Protein AF-A0A842XII7-F1 (afdb_monomer_lite)

Foldseek 3Di:
DDDDDDDDDPPPLPQLVVQDDPLLVQLVVVCVVVQKDALVRSCVSSVHDSVRSVCCQVPGQQVSCCVRVVGHQKDWDQWDQDPVVRDIDGGIIGGDPPPDPSVPQWDWDDDPVDIDIGGDPVPFAADPDWDWDWDDDPNDIDIDTDGPDPPPDPDD

pLDDT: mean 73.18, std 19.81, range [27.0, 97.75]

Radius of gyration: 20.69 Å; chains: 1; bounding box: 56×56×52 Å

Secondary structure (DSSP, 8-state):
---------------GGGGS-HHHHHHHHHHHHHSEE-HHHHHHHTT--HHHHHHHIIIIIHHHHHHHHSS-SEEEEEEEE-TTT--EEEEEEEE-TT----S--EEEEEETTEEEEEE--TT----SS--EEEEEETTEEEEEEPPPP-------

Structure (mmCIF, N/CA/C/O backbone):
data_AF-A0A842XII7-F1
#
_entry.id   AF-A0A842XII7-F1
#
loop_
_atom_site.group_PDB
_atom_site.id
_atom_site.type_symbol
_atom_site.label_atom_id
_atom_site.label_alt_id
_atom_site.label_comp_id
_atom_site.label_asym_id
_atom_site.label_entity_id
_atom_site.label_seq_id
_atom_site.pdbx_PDB_ins_code
_atom_site.Cartn_x
_atom_site.Cartn_y
_atom_site.Cartn_z
_atom_site.occupancy
_atom_site.B_iso_or_equiv
_atom_site.auth_seq_id
_atom_site.auth_comp_id
_atom_site.auth_asym_id
_atom_site.auth_atom_id
_atom_site.pdbx_PDB_model_num
ATOM 1 N N . MET A 1 1 ? -35.927 -12.914 -32.898 1.00 34.91 1 MET A N 1
ATOM 2 C CA . MET A 1 1 ? -34.636 -13.345 -33.469 1.00 34.91 1 MET A CA 1
ATOM 3 C C . MET A 1 1 ? -33.628 -12.298 -33.062 1.00 34.91 1 MET A C 1
ATOM 5 O O . MET A 1 1 ? -33.429 -11.315 -33.761 1.00 34.91 1 MET A O 1
ATOM 9 N N . ASP A 1 2 ? -33.122 -12.477 -31.850 1.00 35.69 2 ASP A N 1
ATOM 10 C CA . ASP A 1 2 ? -31.990 -11.748 -31.304 1.00 35.69 2 ASP A CA 1
ATOM 11 C C . ASP A 1 2 ? -30.712 -12.337 -31.884 1.00 35.69 2 ASP A C 1
ATOM 13 O O . ASP A 1 2 ? -30.518 -13.545 -31.792 1.00 35.69 2 ASP A O 1
ATOM 17 N N . MET A 1 3 ? -29.870 -11.492 -32.467 1.00 35.31 3 MET A N 1
ATOM 18 C CA . MET A 1 3 ? -28.407 -11.580 -32.444 1.00 35.31 3 MET A CA 1
ATOM 19 C C . MET A 1 3 ? -27.874 -10.630 -33.505 1.00 35.31 3 MET A C 1
ATOM 21 O O . MET A 1 3 ? -27.845 -10.971 -34.676 1.00 35.31 3 MET A O 1
ATOM 25 N N . GLU A 1 4 ? -27.465 -9.441 -33.073 1.00 34.75 4 GLU A N 1
ATOM 26 C CA . GLU A 1 4 ? -26.237 -8.787 -33.536 1.00 34.75 4 GLU A CA 1
ATOM 27 C C . GLU A 1 4 ? -25.997 -7.548 -32.666 1.00 34.75 4 GLU A C 1
ATOM 29 O O . GLU A 1 4 ? -26.349 -6.414 -32.979 1.00 34.75 4 GLU A O 1
ATOM 34 N N . ARG A 1 5 ? -25.416 -7.790 -31.489 1.00 32.19 5 ARG A N 1
ATOM 35 C CA . ARG A 1 5 ? -24.701 -6.769 -30.722 1.00 32.19 5 ARG A CA 1
ATOM 36 C C . ARG A 1 5 ? -23.308 -7.303 -30.428 1.00 32.19 5 ARG A C 1
ATOM 38 O O . ARG A 1 5 ? -23.039 -7.817 -29.350 1.00 32.19 5 ARG A O 1
ATOM 45 N N . GLN A 1 6 ? -22.426 -7.176 -31.410 1.00 32.69 6 GLN A N 1
ATOM 46 C CA . GLN A 1 6 ? -20.995 -7.076 -31.166 1.00 32.69 6 GLN A CA 1
ATOM 47 C C . GLN A 1 6 ? -20.512 -5.781 -31.809 1.00 32.69 6 GLN A C 1
ATOM 49 O O . GLN A 1 6 ? -20.547 -5.631 -33.023 1.00 32.69 6 GLN A O 1
ATOM 54 N N . SER A 1 7 ? -20.069 -4.829 -30.994 1.00 27.00 7 SER A N 1
ATOM 55 C CA . SER A 1 7 ? -18.647 -4.485 -30.922 1.00 27.00 7 SER A CA 1
ATOM 56 C C . SER A 1 7 ? -18.436 -3.216 -30.077 1.00 27.00 7 SER A C 1
ATOM 58 O O . SER A 1 7 ? -19.198 -2.258 -30.154 1.00 27.00 7 SER A O 1
ATOM 60 N N . LEU A 1 8 ? -17.358 -3.256 -29.286 1.00 31.77 8 LEU A N 1
ATOM 61 C CA . LEU A 1 8 ? -16.545 -2.121 -28.832 1.00 31.77 8 LEU A CA 1
ATOM 62 C C . LEU A 1 8 ? -17.071 -1.245 -27.680 1.00 31.77 8 LEU A C 1
ATOM 64 O O . LEU A 1 8 ? -17.579 -0.147 -27.859 1.00 31.77 8 LEU A O 1
ATOM 68 N N . SER A 1 9 ? -16.730 -1.670 -26.463 1.00 30.80 9 SER A N 1
ATOM 69 C CA . SER A 1 9 ? -16.008 -0.792 -25.532 1.00 30.80 9 SER A CA 1
ATOM 70 C C . SER A 1 9 ? -15.198 -1.648 -24.551 1.00 30.80 9 SER A C 1
ATOM 72 O O . SER A 1 9 ? -15.493 -1.747 -23.360 1.00 30.80 9 SER A O 1
ATOM 74 N N . SER A 1 10 ? -14.124 -2.255 -25.051 1.00 35.25 10 SER A N 1
ATOM 75 C CA . SER A 1 10 ? -12.926 -2.519 -24.252 1.00 35.25 10 SER A CA 1
ATOM 76 C C . SER A 1 10 ? -12.259 -1.174 -23.938 1.00 35.25 10 SER A C 1
ATOM 78 O O . SER A 1 10 ? -11.197 -0.849 -24.464 1.00 35.25 10 SER A O 1
ATOM 80 N N . SER A 1 11 ? -12.939 -0.347 -23.139 1.00 33.97 11 SER A N 1
ATOM 81 C CA . SER A 1 11 ? -12.379 0.890 -22.606 1.00 33.97 11 SER A CA 1
ATOM 82 C C . SER A 1 11 ? -11.196 0.499 -21.732 1.00 33.97 11 SER A C 1
ATOM 84 O O . SER A 1 11 ? -11.374 -0.212 -20.743 1.00 33.97 11 SER A O 1
ATOM 86 N N . GLY A 1 12 ? -9.993 0.893 -22.154 1.00 39.88 12 GLY A N 1
ATOM 87 C CA . GLY A 1 12 ? -8.739 0.586 -21.480 1.00 39.88 12 GLY A CA 1
ATOM 88 C C . GLY A 1 12 ? -8.855 0.843 -19.983 1.00 39.88 12 GLY A C 1
ATOM 89 O O . GLY A 1 12 ? -8.993 1.988 -19.548 1.00 39.88 12 GLY A O 1
ATOM 90 N N . LYS A 1 13 ? -8.826 -0.236 -19.197 1.00 45.03 13 LYS A N 1
ATOM 91 C CA . LYS A 1 13 ? -8.715 -0.164 -17.743 1.00 45.03 13 LYS A CA 1
ATOM 92 C C . LYS A 1 13 ? -7.313 0.358 -17.444 1.00 45.03 13 LYS A C 1
ATOM 94 O O . LYS A 1 13 ? -6.384 -0.429 -17.316 1.00 45.03 13 LYS A O 1
ATOM 99 N N . ARG A 1 14 ? -7.148 1.684 -17.434 1.00 51.16 14 ARG A N 1
ATOM 100 C CA . ARG A 1 14 ? -5.910 2.335 -16.992 1.00 51.16 14 ARG A CA 1
ATOM 101 C C . ARG A 1 14 ? -5.602 1.808 -15.598 1.00 51.16 14 ARG A C 1
ATOM 103 O O . ARG A 1 14 ? -6.431 1.952 -14.700 1.00 51.16 14 ARG A O 1
ATOM 110 N N . ASN A 1 15 ? -4.459 1.152 -15.451 1.00 63.16 15 ASN A N 1
ATOM 111 C CA . ASN A 1 15 ? -4.029 0.634 -14.167 1.00 63.16 15 ASN A CA 1
ATOM 112 C C . ASN A 1 15 ? -3.607 1.825 -13.299 1.00 63.16 15 ASN A C 1
ATOM 114 O O . ASN A 1 15 ? -2.824 2.662 -13.740 1.00 63.16 15 ASN A O 1
ATOM 118 N N . LEU A 1 16 ? -4.132 1.912 -12.076 1.00 66.62 16 LEU A N 1
ATOM 119 C CA . LEU A 1 16 ? -3.754 2.957 -11.125 1.00 66.62 16 LEU A CA 1
ATOM 120 C C . LEU A 1 16 ? -2.238 3.028 -10.938 1.00 66.62 16 LEU A C 1
ATOM 122 O O . LEU A 1 16 ? -1.678 4.116 -10.942 1.00 66.62 16 LEU A O 1
ATOM 126 N N . ILE A 1 17 ? -1.574 1.875 -10.861 1.00 65.00 17 ILE A N 1
ATOM 127 C CA . ILE A 1 17 ? -0.134 1.783 -10.608 1.00 65.00 17 ILE A CA 1
ATOM 128 C C . ILE A 1 17 ? 0.698 2.375 -11.752 1.00 65.00 17 ILE A C 1
ATOM 130 O O . ILE A 1 17 ? 1.785 2.893 -11.507 1.00 65.00 17 ILE A O 1
ATOM 134 N N . GLU A 1 18 ? 0.198 2.355 -12.989 1.00 66.62 18 GLU A N 1
ATOM 135 C CA . GLU A 1 18 ? 0.908 2.927 -14.142 1.00 66.62 18 GLU A CA 1
ATOM 136 C C . GLU A 1 18 ? 0.990 4.459 -14.081 1.00 66.62 18 GLU A C 1
ATOM 138 O O . GLU A 1 18 ? 1.917 5.036 -14.642 1.00 66.62 18 GLU A O 1
ATOM 143 N N . GLY A 1 19 ? 0.049 5.119 -13.393 1.00 67.81 19 GLY A N 1
ATOM 144 C CA . GLY A 1 19 ? 0.013 6.579 -13.245 1.00 67.81 19 GLY A CA 1
ATOM 145 C C . GLY A 1 19 ? 0.835 7.127 -12.074 1.00 67.81 19 GLY A C 1
ATOM 146 O O . GLY A 1 19 ? 0.952 8.342 -11.938 1.00 67.81 19 GLY A O 1
ATOM 147 N N . LEU A 1 20 ? 1.392 6.259 -11.225 1.00 78.50 20 LEU A N 1
ATOM 148 C CA . LEU A 1 20 ? 2.083 6.657 -9.997 1.00 78.50 20 LEU A CA 1
ATOM 149 C C . LEU A 1 20 ? 3.605 6.657 -10.173 1.00 78.50 20 LEU A C 1
ATOM 151 O O . LEU A 1 20 ? 4.177 5.741 -10.769 1.00 78.50 20 LEU A O 1
ATOM 155 N N . ASP A 1 21 ? 4.275 7.649 -9.583 1.00 83.06 21 ASP A N 1
ATOM 156 C CA . ASP A 1 21 ? 5.729 7.621 -9.412 1.00 83.06 21 ASP A CA 1
ATOM 157 C C . ASP A 1 21 ? 6.149 6.578 -8.364 1.00 83.06 21 ASP A C 1
ATOM 159 O O . ASP A 1 21 ? 5.353 6.151 -7.524 1.00 83.06 21 ASP A O 1
ATOM 163 N N . ASP A 1 22 ? 7.419 6.173 -8.390 1.00 80.94 22 ASP A N 1
ATOM 164 C CA . ASP A 1 22 ? 7.925 5.077 -7.555 1.00 80.94 22 ASP A CA 1
ATOM 165 C C . ASP A 1 22 ? 7.770 5.335 -6.054 1.00 80.94 22 ASP A C 1
ATOM 167 O O . ASP A 1 22 ? 7.467 4.415 -5.296 1.00 80.94 22 ASP A O 1
ATOM 171 N N . LYS A 1 23 ? 7.884 6.592 -5.612 1.00 83.31 23 LYS A N 1
ATOM 172 C CA . LYS A 1 23 ? 7.652 6.931 -4.205 1.00 83.31 23 LYS A CA 1
ATOM 173 C C . LYS A 1 23 ? 6.164 6.892 -3.853 1.00 83.31 23 LYS A C 1
ATOM 175 O O . LYS A 1 23 ? 5.821 6.430 -2.770 1.00 83.31 23 LYS A O 1
ATOM 180 N N . SER A 1 24 ? 5.270 7.311 -4.751 1.00 83.75 24 SER A N 1
ATOM 181 C CA . SER A 1 24 ? 3.820 7.157 -4.545 1.00 83.75 24 SER A CA 1
ATOM 182 C C . SER A 1 24 ? 3.410 5.682 -4.458 1.00 83.75 24 SER A C 1
ATOM 184 O O . SER A 1 24 ? 2.590 5.321 -3.613 1.00 83.75 24 SER A O 1
ATOM 186 N N . LYS A 1 25 ? 4.030 4.809 -5.265 1.00 81.06 25 LYS A N 1
ATOM 187 C CA . LYS A 1 25 ? 3.865 3.350 -5.152 1.00 81.06 25 LYS A CA 1
ATOM 188 C C . LYS A 1 25 ? 4.392 2.819 -3.818 1.00 81.06 25 LYS A C 1
ATOM 190 O O . LYS A 1 25 ? 3.701 2.035 -3.180 1.00 81.06 25 LYS A O 1
ATOM 195 N N . ALA A 1 26 ? 5.565 3.270 -3.374 1.00 78.94 26 ALA A N 1
ATOM 196 C CA . ALA A 1 26 ? 6.152 2.848 -2.102 1.00 78.94 26 ALA A CA 1
ATOM 197 C C . ALA A 1 26 ? 5.286 3.245 -0.890 1.00 78.94 26 ALA A C 1
ATOM 199 O O . ALA A 1 26 ? 5.086 2.431 0.009 1.00 78.94 26 ALA A O 1
ATOM 200 N N . ILE A 1 27 ? 4.705 4.453 -0.896 1.00 84.75 27 ILE A N 1
ATOM 201 C CA . ILE A 1 27 ? 3.753 4.910 0.134 1.00 84.75 27 ILE A CA 1
ATOM 202 C C . ILE A 1 27 ? 2.532 3.982 0.184 1.00 84.75 27 ILE A C 1
ATOM 204 O O . ILE A 1 27 ? 2.143 3.519 1.257 1.00 84.75 27 ILE A O 1
ATOM 208 N N . LEU A 1 28 ? 1.931 3.691 -0.975 1.00 80.88 28 LEU A N 1
ATOM 209 C CA . LEU A 1 28 ? 0.776 2.795 -1.053 1.00 80.88 28 LEU A CA 1
ATOM 210 C C . LEU A 1 28 ? 1.115 1.372 -0.619 1.00 80.88 28 LEU A C 1
ATOM 212 O O . LEU A 1 28 ? 0.316 0.745 0.070 1.00 80.88 28 LEU A O 1
ATOM 216 N N . TRP A 1 29 ? 2.292 0.875 -0.991 1.00 73.44 29 TRP A N 1
ATOM 217 C CA . TRP A 1 29 ? 2.762 -0.446 -0.595 1.00 73.44 29 TRP A CA 1
ATOM 218 C C . TRP A 1 29 ? 2.913 -0.564 0.921 1.00 73.44 29 TRP A C 1
ATOM 220 O O . TRP A 1 29 ? 2.417 -1.516 1.521 1.00 73.44 29 TRP A O 1
ATOM 230 N N . TYR A 1 30 ? 3.514 0.440 1.562 1.00 80.50 30 TYR A N 1
ATOM 231 C CA . TYR A 1 30 ? 3.641 0.463 3.015 1.00 80.50 30 TYR A CA 1
ATOM 232 C C . TYR A 1 30 ? 2.271 0.450 3.705 1.00 80.50 30 TYR A C 1
ATOM 234 O O . TYR A 1 30 ? 2.023 -0.368 4.592 1.00 80.50 30 TYR A O 1
ATOM 242 N N . LEU A 1 31 ? 1.344 1.297 3.244 1.00 82.50 31 LEU A N 1
ATOM 243 C CA . LEU A 1 31 ? -0.027 1.316 3.754 1.00 82.50 31 LEU A CA 1
ATOM 244 C C . LEU A 1 31 ? -0.773 0.002 3.496 1.00 82.50 31 LEU A C 1
ATOM 246 O O . LEU A 1 31 ? -1.605 -0.385 4.309 1.00 82.50 31 LEU A O 1
ATOM 250 N N . TYR A 1 32 ? -0.481 -0.701 2.402 1.00 72.94 32 TYR A N 1
ATOM 251 C CA . TYR A 1 32 ? -1.073 -2.009 2.119 1.00 72.94 32 TYR A CA 1
ATOM 252 C C . TYR A 1 32 ? -0.604 -3.060 3.124 1.00 72.94 32 TYR A C 1
ATOM 254 O O . TYR A 1 32 ? -1.419 -3.793 3.679 1.00 72.94 32 TYR A O 1
ATOM 262 N N . GLN A 1 33 ? 0.695 -3.085 3.422 1.00 72.75 33 GLN A N 1
ATOM 263 C CA . GLN A 1 33 ? 1.267 -4.019 4.391 1.00 72.75 33 GLN A CA 1
ATOM 264 C C . GLN A 1 33 ? 0.828 -3.735 5.831 1.00 72.75 33 GLN A C 1
ATOM 266 O O . GLN A 1 33 ? 0.640 -4.665 6.613 1.00 72.75 33 GLN A O 1
ATOM 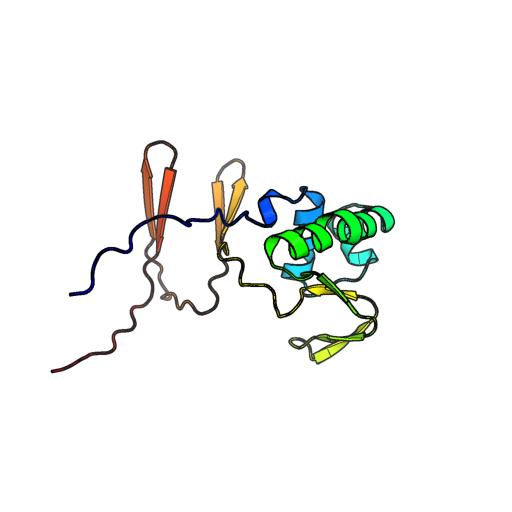271 N N . LYS A 1 34 ? 0.702 -2.456 6.200 1.00 79.12 34 LYS A N 1
ATOM 272 C CA . LYS A 1 34 ? 0.433 -2.027 7.581 1.00 79.12 34 LYS A CA 1
ATOM 273 C C . LYS A 1 34 ? -1.027 -1.671 7.854 1.00 79.12 34 LYS A C 1
ATOM 275 O O . LYS A 1 34 ? -1.381 -1.456 9.007 1.00 79.12 34 LYS A O 1
ATOM 280 N N . ARG A 1 35 ? -1.878 -1.621 6.820 1.00 78.50 35 ARG A N 1
ATOM 281 C CA . ARG A 1 35 ? -3.265 -1.095 6.789 1.00 78.50 35 ARG A CA 1
ATOM 282 C C . ARG A 1 35 ? -3.403 0.397 7.087 1.00 78.50 35 ARG A C 1
ATOM 284 O O . ARG A 1 35 ? -4.257 1.064 6.493 1.00 78.50 35 ARG A O 1
ATOM 291 N N . HIS A 1 36 ? -2.587 0.909 7.997 1.00 90.62 36 HIS A N 1
ATOM 292 C CA . HIS A 1 36 ? -2.485 2.313 8.341 1.00 90.62 36 HIS A CA 1
ATOM 293 C C . HIS A 1 36 ? -1.044 2.693 8.663 1.00 90.62 36 HIS A C 1
ATOM 295 O O . HIS A 1 36 ? -0.222 1.832 8.969 1.00 90.62 36 HIS A O 1
ATOM 301 N N . ALA A 1 37 ? -0.758 3.987 8.608 1.00 93.69 37 ALA A N 1
ATOM 302 C CA . ALA A 1 37 ? 0.499 4.551 9.077 1.00 93.69 37 ALA A CA 1
ATOM 303 C C . ALA A 1 37 ? 0.323 6.037 9.393 1.00 93.69 37 ALA A C 1
ATOM 305 O O . ALA A 1 37 ? -0.453 6.731 8.721 1.00 93.69 37 ALA A O 1
ATOM 306 N N . ASP A 1 38 ? 1.021 6.541 10.402 1.00 96.69 38 ASP A N 1
ATOM 307 C CA . ASP A 1 38 ? 1.151 7.982 10.596 1.00 96.69 38 ASP A CA 1
ATOM 308 C C . ASP A 1 38 ? 2.155 8.607 9.603 1.00 96.69 38 ASP A C 1
ATOM 310 O O . ASP A 1 38 ? 2.719 7.945 8.727 1.00 96.69 38 ASP A O 1
ATOM 314 N N . ILE A 1 39 ? 2.315 9.932 9.663 1.00 97.12 39 ILE A N 1
ATOM 315 C CA . ILE A 1 39 ? 3.185 10.646 8.721 1.00 97.12 39 ILE A CA 1
ATOM 316 C C . ILE A 1 39 ? 4.677 10.383 8.959 1.00 97.12 39 ILE A C 1
ATOM 318 O O . ILE A 1 39 ? 5.447 10.441 8.000 1.00 97.12 39 ILE A O 1
ATOM 322 N N . GLU A 1 40 ? 5.069 10.103 10.202 1.00 97.56 40 GLU A N 1
ATOM 323 C CA . GLU A 1 40 ? 6.449 9.800 10.577 1.00 97.56 40 GLU A CA 1
ATOM 324 C C . GLU A 1 40 ? 6.820 8.418 10.032 1.00 97.56 40 GLU A C 1
ATOM 326 O O . GLU A 1 40 ? 7.786 8.291 9.283 1.00 97.56 40 GLU A O 1
ATOM 331 N N . GLU A 1 41 ? 5.978 7.410 10.276 1.00 96.06 41 GLU A N 1
ATOM 332 C CA . GLU A 1 41 ? 6.164 6.044 9.776 1.00 96.06 41 GLU A CA 1
ATOM 333 C C . GLU A 1 41 ? 6.304 6.010 8.248 1.00 96.06 41 GLU A C 1
ATOM 335 O O . GLU A 1 41 ? 7.191 5.349 7.706 1.00 96.06 41 GLU A O 1
ATOM 340 N N . LEU A 1 42 ? 5.456 6.755 7.529 1.00 95.50 42 LEU A N 1
ATOM 341 C CA . LEU A 1 42 ? 5.524 6.841 6.067 1.00 95.50 42 LEU A CA 1
ATOM 342 C C . LEU A 1 42 ? 6.787 7.550 5.575 1.00 95.50 42 LEU A C 1
ATOM 344 O O . LEU A 1 42 ? 7.377 7.140 4.575 1.00 95.50 42 LEU A O 1
ATOM 348 N N . SER A 1 43 ? 7.181 8.622 6.258 1.00 96.62 43 SER A N 1
ATOM 349 C CA . SER A 1 43 ? 8.387 9.399 5.972 1.00 96.62 43 SER A CA 1
ATOM 350 C C . SER A 1 43 ? 9.644 8.541 6.095 1.00 96.62 43 SER A C 1
ATOM 352 O O . SER A 1 43 ? 10.452 8.485 5.161 1.00 96.62 43 SER A O 1
ATOM 354 N N . GLU A 1 44 ? 9.755 7.801 7.200 1.00 94.56 44 GLU A N 1
ATOM 355 C CA . GLU A 1 44 ? 10.834 6.848 7.439 1.00 94.56 44 GLU A CA 1
ATOM 356 C C . GLU A 1 44 ? 10.820 5.712 6.410 1.00 94.56 44 GLU A C 1
ATOM 358 O O . GLU A 1 44 ? 11.857 5.398 5.823 1.00 94.56 44 GLU A O 1
ATOM 363 N N . ALA A 1 45 ? 9.648 5.133 6.129 1.00 86.25 45 ALA A N 1
ATOM 364 C CA . ALA A 1 45 ? 9.520 3.984 5.236 1.00 86.25 45 ALA A CA 1
ATOM 365 C C . ALA A 1 45 ? 9.961 4.265 3.795 1.00 86.25 45 ALA A C 1
ATOM 367 O O . ALA A 1 45 ? 10.480 3.374 3.120 1.00 86.25 45 ALA A O 1
ATOM 368 N N . VAL A 1 46 ? 9.739 5.488 3.307 1.00 86.12 46 VAL A N 1
ATOM 369 C CA . VAL A 1 46 ? 10.036 5.866 1.915 1.00 86.12 46 VAL A CA 1
ATOM 370 C C . VAL A 1 46 ? 11.200 6.847 1.785 1.00 86.12 46 VAL A C 1
ATOM 372 O O . VAL A 1 46 ? 11.424 7.392 0.698 1.00 86.12 46 VAL A O 1
ATOM 375 N N . CYS A 1 47 ? 11.938 7.078 2.877 1.00 93.06 47 CYS A N 1
ATOM 376 C CA . CYS A 1 47 ? 13.049 8.028 2.956 1.00 93.06 47 CYS A CA 1
ATOM 377 C C . CYS A 1 47 ? 12.686 9.386 2.318 1.00 93.06 47 CYS A C 1
ATOM 379 O O . CYS A 1 47 ? 13.350 9.863 1.387 1.00 93.06 47 CYS A O 1
ATOM 381 N N . ALA A 1 48 ? 11.577 9.983 2.757 1.00 93.00 48 ALA A N 1
ATOM 382 C CA . ALA A 1 48 ? 11.024 11.220 2.206 1.00 93.00 48 ALA A CA 1
ATOM 383 C C . ALA A 1 48 ? 10.605 12.170 3.326 1.00 93.00 48 ALA A C 1
ATOM 385 O O . ALA A 1 48 ? 10.250 11.727 4.402 1.00 93.00 48 ALA A O 1
ATOM 386 N N . SER A 1 49 ? 10.602 13.482 3.083 1.00 97.50 49 SER A N 1
ATOM 387 C CA . SER A 1 49 ? 10.118 14.426 4.104 1.00 97.50 49 SER A CA 1
ATOM 388 C C . SER A 1 49 ? 8.601 14.316 4.324 1.00 97.50 49 SER A C 1
ATOM 390 O O . SER A 1 49 ? 7.863 13.932 3.415 1.00 97.50 49 SER A O 1
ATOM 392 N N . HIS A 1 50 ? 8.103 14.768 5.481 1.00 97.75 50 HIS A N 1
ATOM 393 C CA . HIS A 1 50 ? 6.656 14.806 5.765 1.00 97.75 50 HIS A CA 1
ATOM 394 C C . HIS A 1 50 ? 5.894 15.583 4.690 1.00 97.75 50 HIS A C 1
ATOM 396 O O . HIS A 1 50 ? 4.845 15.155 4.216 1.00 97.75 50 HIS A O 1
ATOM 402 N N . TYR A 1 51 ? 6.451 16.723 4.270 1.00 97.19 51 TYR A N 1
ATOM 403 C CA . TYR A 1 51 ? 5.883 17.530 3.196 1.00 97.19 51 TYR A CA 1
ATOM 404 C C . TYR A 1 51 ? 5.784 16.737 1.892 1.00 97.19 51 TYR A C 1
ATOM 406 O O . TYR A 1 51 ? 4.750 16.755 1.237 1.00 97.19 51 TYR A O 1
ATOM 414 N N . GLU A 1 52 ? 6.836 16.005 1.541 1.00 96.94 52 GLU A N 1
ATOM 415 C CA . GLU A 1 52 ? 6.903 15.224 0.313 1.00 96.94 52 GLU A CA 1
ATOM 416 C C . GLU A 1 52 ? 5.879 14.072 0.293 1.00 96.94 52 GLU A C 1
ATOM 418 O O . GLU A 1 52 ? 5.233 13.842 -0.733 1.00 96.94 52 GLU A O 1
ATOM 423 N N . VAL A 1 53 ? 5.689 13.385 1.423 1.00 96.94 53 VAL A N 1
ATOM 424 C CA . VAL A 1 53 ? 4.644 12.360 1.582 1.00 96.94 53 VAL A CA 1
ATOM 425 C C . VAL A 1 53 ? 3.251 12.985 1.449 1.00 96.94 53 VAL A C 1
ATOM 427 O O . VAL A 1 53 ? 2.417 12.497 0.685 1.00 96.94 53 VAL A O 1
ATOM 430 N N . LEU A 1 54 ? 3.002 14.110 2.128 1.00 97.50 54 LEU A N 1
ATOM 431 C CA . LEU A 1 54 ? 1.721 14.819 2.049 1.00 97.50 54 LEU A CA 1
ATOM 432 C C . LEU A 1 54 ? 1.424 15.352 0.640 1.00 97.50 54 LEU A C 1
ATOM 434 O O . LEU A 1 54 ? 0.273 15.283 0.204 1.00 97.50 54 LEU A O 1
ATOM 438 N N . SER A 1 55 ? 2.434 15.864 -0.071 1.00 96.88 55 SER A N 1
ATOM 439 C CA . SER A 1 55 ? 2.292 16.324 -1.458 1.00 96.88 55 SER A CA 1
ATOM 440 C C . SER A 1 55 ? 1.875 15.162 -2.347 1.00 96.88 55 SER A C 1
ATOM 442 O O . SER A 1 55 ? 0.904 15.277 -3.084 1.00 96.88 55 SER A O 1
ATOM 444 N N . ARG A 1 56 ? 2.505 13.990 -2.200 1.00 95.00 56 ARG A N 1
ATOM 445 C CA . ARG A 1 56 ? 2.124 12.796 -2.968 1.00 95.00 56 ARG A CA 1
ATOM 446 C C . ARG A 1 56 ? 0.704 12.337 -2.703 1.00 95.00 56 ARG A C 1
ATOM 448 O O . ARG A 1 56 ? 0.009 12.001 -3.658 1.00 95.00 56 ARG A O 1
ATOM 455 N N . PHE A 1 57 ? 0.237 12.370 -1.456 1.00 95.19 57 PHE A N 1
ATOM 456 C CA . PHE A 1 57 ? -1.173 12.090 -1.189 1.00 95.19 57 PHE A CA 1
ATOM 457 C C . PHE A 1 57 ? -2.091 13.061 -1.926 1.00 95.19 57 PHE A C 1
ATOM 459 O O . PHE A 1 57 ? -3.007 12.617 -2.613 1.00 95.19 57 PHE A O 1
ATOM 466 N N . LYS A 1 58 ? -1.836 14.367 -1.812 1.00 95.88 58 LYS A N 1
ATOM 467 C CA . LYS A 1 58 ? -2.725 15.418 -2.327 1.00 95.88 58 LYS A CA 1
ATOM 468 C C . LYS A 1 58 ? -2.668 15.609 -3.840 1.00 95.88 58 LYS A C 1
ATOM 470 O O . LYS A 1 58 ? -3.676 15.977 -4.429 1.00 95.88 58 LYS A O 1
ATOM 475 N N . GLU A 1 59 ? -1.508 15.405 -4.446 1.00 95.56 59 GLU A N 1
ATOM 476 C CA . GLU A 1 59 ? -1.234 15.784 -5.836 1.00 95.56 59 GLU A CA 1
ATOM 477 C C . GLU A 1 59 ? -1.172 14.577 -6.770 1.00 95.56 59 GLU A C 1
ATOM 479 O O . GLU A 1 59 ? -1.385 14.734 -7.969 1.00 95.56 59 GLU A O 1
ATOM 484 N N . VAL A 1 60 ? -0.911 13.377 -6.236 1.00 93.06 60 VAL A N 1
ATOM 485 C CA . VAL A 1 60 ? -0.715 12.166 -7.044 1.00 93.06 60 VAL A CA 1
ATOM 486 C C . VAL A 1 60 ? -1.705 11.073 -6.652 1.00 93.06 60 VAL A C 1
ATOM 488 O O . VAL A 1 60 ? -2.613 10.766 -7.417 1.00 93.06 60 VAL A O 1
ATOM 491 N N . ILE A 1 61 ? -1.578 10.503 -5.452 1.00 88.44 61 ILE A N 1
ATOM 492 C CA . ILE A 1 61 ? -2.298 9.288 -5.043 1.00 88.44 61 ILE A CA 1
ATOM 493 C C . ILE A 1 61 ? -3.812 9.511 -5.021 1.00 88.44 61 ILE A C 1
ATOM 495 O O . ILE A 1 61 ? -4.547 8.766 -5.671 1.00 88.44 61 ILE A O 1
ATOM 499 N N . ILE A 1 62 ? -4.293 10.522 -4.285 1.00 91.62 62 ILE A N 1
ATOM 500 C CA . ILE A 1 62 ? -5.731 10.793 -4.180 1.00 91.62 62 ILE A CA 1
ATOM 501 C C . ILE A 1 62 ? -6.304 11.188 -5.551 1.00 91.62 62 ILE A C 1
ATOM 503 O O . ILE A 1 62 ? -7.225 10.494 -5.992 1.00 91.62 62 ILE A O 1
ATOM 507 N N . PRO A 1 63 ? -5.744 12.175 -6.282 1.00 92.50 63 PRO A N 1
ATOM 508 C CA . PRO A 1 63 ? -6.263 12.556 -7.596 1.00 92.50 63 PRO A CA 1
ATOM 509 C C . PRO A 1 63 ? -6.294 11.415 -8.615 1.00 92.50 63 PRO A C 1
ATOM 511 O O . PRO A 1 63 ? -7.306 11.221 -9.287 1.00 92.50 63 PRO A O 1
ATOM 514 N N . GLU A 1 64 ? -5.227 10.619 -8.726 1.00 85.50 64 GLU A N 1
ATOM 515 C CA . GLU A 1 64 ? -5.186 9.504 -9.679 1.00 85.50 64 GLU A CA 1
ATOM 516 C C . GLU A 1 64 ? -6.199 8.418 -9.320 1.00 85.50 64 GLU A C 1
ATOM 518 O O . GLU A 1 64 ? -6.846 7.836 -10.197 1.00 85.50 64 GLU A O 1
ATOM 523 N N . SER A 1 65 ? -6.401 8.189 -8.025 1.00 82.88 65 SER A N 1
ATOM 524 C CA . SER A 1 65 ? -7.395 7.239 -7.553 1.00 82.88 65 SER A CA 1
ATOM 525 C C . SER A 1 65 ? -8.830 7.699 -7.813 1.00 82.88 65 SER A C 1
ATOM 527 O O . SER A 1 65 ? -9.636 6.926 -8.332 1.00 82.88 65 SER A O 1
ATOM 529 N N . GLU A 1 66 ? -9.135 8.980 -7.609 1.00 88.06 66 GLU A N 1
ATOM 530 C CA . GLU A 1 66 ? -10.421 9.563 -7.989 1.00 88.06 66 GLU A CA 1
ATOM 531 C C . GLU A 1 66 ? -10.631 9.505 -9.506 1.00 88.06 66 GLU A C 1
ATOM 533 O O . GLU A 1 66 ? -11.706 9.139 -9.976 1.00 88.06 66 GLU A O 1
ATOM 538 N N . ARG A 1 67 ? -9.584 9.775 -10.290 1.00 83.62 67 ARG A N 1
ATOM 539 C CA . ARG A 1 67 ? -9.633 9.762 -11.757 1.00 83.62 67 ARG A CA 1
ATOM 540 C C . ARG A 1 67 ? -9.876 8.369 -12.346 1.00 83.62 67 ARG A C 1
ATOM 542 O O . ARG A 1 67 ? -10.453 8.266 -13.429 1.00 83.62 67 ARG A O 1
ATOM 549 N N . ILE A 1 68 ? -9.368 7.311 -11.712 1.00 77.75 68 ILE A N 1
ATOM 550 C CA . ILE A 1 68 ? -9.414 5.933 -12.239 1.00 77.75 68 ILE A CA 1
ATOM 551 C C . ILE A 1 68 ? -10.540 5.115 -11.603 1.00 77.75 68 ILE A C 1
ATOM 553 O O . ILE A 1 68 ? -11.235 4.387 -12.308 1.00 77.75 68 ILE A O 1
ATOM 557 N N . ILE A 1 69 ? -10.710 5.226 -10.286 1.00 73.44 69 ILE A N 1
ATOM 558 C CA . ILE A 1 69 ? -11.630 4.410 -9.481 1.00 73.44 69 ILE A CA 1
ATOM 559 C C . ILE A 1 69 ? -12.904 5.198 -9.125 1.00 73.44 69 ILE A C 1
ATOM 561 O O . ILE A 1 69 ? -13.921 4.601 -8.777 1.00 73.44 69 ILE A O 1
ATOM 565 N N . GLY A 1 70 ? -12.887 6.529 -9.252 1.00 79.31 70 GLY A N 1
ATOM 566 C CA . GLY A 1 70 ? -14.027 7.396 -8.937 1.00 79.31 70 GLY A CA 1
ATOM 567 C C . GLY A 1 70 ? -14.108 7.823 -7.470 1.00 79.31 70 GLY A C 1
ATOM 568 O O . GLY A 1 70 ? -15.082 8.469 -7.090 1.00 79.31 70 GLY A O 1
ATOM 569 N N . LYS A 1 71 ? -13.127 7.452 -6.636 1.00 82.12 71 LYS A N 1
ATOM 570 C CA . LYS A 1 71 ? -13.065 7.789 -5.204 1.00 82.12 71 LYS A CA 1
ATOM 571 C C . LYS A 1 71 ? -11.628 7.716 -4.659 1.00 82.12 71 LYS A C 1
ATOM 573 O O . LYS A 1 71 ? -10.822 6.981 -5.233 1.00 82.12 71 LYS A O 1
ATOM 578 N N . PRO A 1 72 ? -11.317 8.414 -3.548 1.00 87.25 72 PRO A N 1
ATOM 579 C CA . PRO A 1 72 ? -10.015 8.339 -2.895 1.00 87.25 72 PRO A CA 1
ATOM 580 C C . PRO A 1 72 ? -9.752 6.958 -2.289 1.00 87.25 72 PRO A C 1
ATOM 582 O O . PRO A 1 72 ? -10.614 6.355 -1.642 1.00 87.25 72 PRO A O 1
ATOM 585 N N . ILE A 1 73 ? -8.523 6.481 -2.458 1.00 82.19 73 ILE A N 1
ATOM 586 C CA . ILE A 1 73 ? -8.088 5.166 -1.954 1.00 82.19 73 ILE A CA 1
ATOM 587 C C . ILE A 1 73 ? -7.332 5.233 -0.637 1.00 82.19 73 ILE A C 1
ATOM 589 O O . ILE A 1 73 ? -7.172 4.220 0.037 1.00 82.19 73 ILE A O 1
ATOM 593 N N . VAL A 1 74 ? -6.878 6.429 -0.272 1.00 89.25 74 VAL A N 1
ATOM 594 C CA . VAL A 1 74 ? -6.262 6.711 1.015 1.00 89.25 74 VAL A CA 1
ATOM 595 C C . VAL A 1 74 ? -7.029 7.848 1.675 1.00 89.25 74 VAL A C 1
ATOM 597 O O . VAL A 1 74 ? -7.414 8.814 1.013 1.00 89.25 74 VAL A O 1
ATOM 600 N N . LYS A 1 75 ? -7.256 7.738 2.984 1.00 92.56 75 LYS A N 1
ATOM 601 C CA . LYS A 1 75 ? -7.931 8.758 3.786 1.00 92.56 75 LYS A CA 1
ATOM 602 C C . LYS A 1 75 ? -7.220 8.949 5.120 1.00 92.56 75 LYS A C 1
ATOM 604 O O . LYS A 1 75 ? -6.775 7.985 5.733 1.00 92.56 75 LYS A O 1
ATOM 609 N N . PHE A 1 76 ? -7.129 10.196 5.567 1.00 95.94 76 PHE A N 1
ATOM 610 C CA . PHE A 1 76 ? -6.677 10.517 6.915 1.00 95.94 76 PHE A CA 1
ATOM 611 C C . PHE A 1 76 ? -7.832 10.368 7.904 1.00 95.94 76 PHE A C 1
ATOM 613 O O . PHE A 1 76 ? -8.920 10.899 7.665 1.00 95.94 76 PHE A O 1
ATOM 620 N N . GLU A 1 77 ? -7.588 9.676 9.012 1.00 95.38 77 GLU A N 1
ATOM 621 C CA . GLU A 1 77 ? -8.537 9.549 10.114 1.00 95.38 77 GLU A CA 1
ATOM 622 C C . GLU A 1 77 ? -7.865 10.001 11.412 1.00 95.38 77 GLU A C 1
ATOM 624 O O . GLU A 1 77 ? -6.829 9.469 11.816 1.00 95.38 77 GLU A O 1
ATOM 629 N N . GLU A 1 78 ? -8.485 10.959 12.103 1.00 95.56 78 GLU A N 1
ATOM 630 C CA . GLU A 1 78 ? -8.031 11.389 13.432 1.00 95.56 78 GLU A CA 1
ATOM 631 C C . GLU A 1 78 ? -8.165 10.263 14.458 1.00 95.56 78 GLU A C 1
ATOM 633 O O . GLU A 1 78 ? -7.365 10.164 15.386 1.00 95.56 78 GLU A O 1
ATOM 638 N N . SER A 1 79 ? -9.167 9.398 14.285 1.00 95.12 79 SER A N 1
ATOM 639 C CA . SER A 1 79 ? -9.321 8.190 15.077 1.00 95.12 79 SER A CA 1
ATOM 640 C C . SER A 1 79 ? -10.126 7.121 14.342 1.00 95.12 79 SER A C 1
ATOM 642 O O . SER A 1 79 ? -11.252 7.372 13.913 1.00 95.12 79 SER A O 1
ATOM 644 N N . LYS A 1 80 ? -9.577 5.906 14.258 1.00 93.44 80 LYS A N 1
ATOM 645 C CA . LYS A 1 80 ? -10.259 4.719 13.722 1.00 93.44 80 LYS A CA 1
ATOM 646 C C . LYS A 1 80 ? -9.823 3.481 14.513 1.00 93.44 80 LYS A C 1
ATOM 648 O O . LYS A 1 80 ? -8.705 3.422 15.017 1.00 93.44 80 LYS A O 1
ATOM 653 N N . ILE A 1 81 ? -10.729 2.518 14.674 1.00 90.12 81 ILE A N 1
ATOM 654 C CA . ILE A 1 81 ? -10.408 1.217 15.276 1.00 90.12 81 ILE A CA 1
ATOM 655 C C . ILE A 1 81 ? -9.826 0.330 14.174 1.00 90.12 81 ILE A C 1
ATOM 657 O O . ILE A 1 81 ? -10.491 0.127 13.152 1.00 90.12 81 ILE A O 1
ATOM 661 N N . ASP A 1 82 ? -8.617 -0.196 14.373 1.00 84.75 82 ASP A N 1
ATOM 662 C CA . ASP A 1 82 ? -8.079 -1.242 13.502 1.00 84.75 82 ASP A CA 1
ATOM 663 C C . ASP A 1 82 ? -8.871 -2.533 13.738 1.00 84.75 82 ASP A C 1
ATOM 665 O O . ASP A 1 82 ? -8.948 -3.042 14.854 1.00 84.75 82 ASP A O 1
ATOM 669 N N . ARG A 1 83 ? -9.506 -3.058 12.687 1.00 78.75 83 ARG A N 1
ATOM 670 C CA . ARG A 1 83 ? -10.395 -4.222 12.809 1.00 78.75 83 ARG A CA 1
ATOM 671 C C . ARG A 1 83 ? -9.646 -5.519 13.104 1.00 78.75 83 ARG A C 1
ATOM 673 O O . ARG A 1 83 ? -10.277 -6.445 13.602 1.00 78.75 83 ARG A O 1
ATOM 680 N N . GLU A 1 84 ? -8.358 -5.605 12.776 1.00 74.56 84 GLU A N 1
ATOM 681 C CA . GLU A 1 84 ? -7.571 -6.812 13.051 1.00 74.56 84 GLU A CA 1
ATOM 68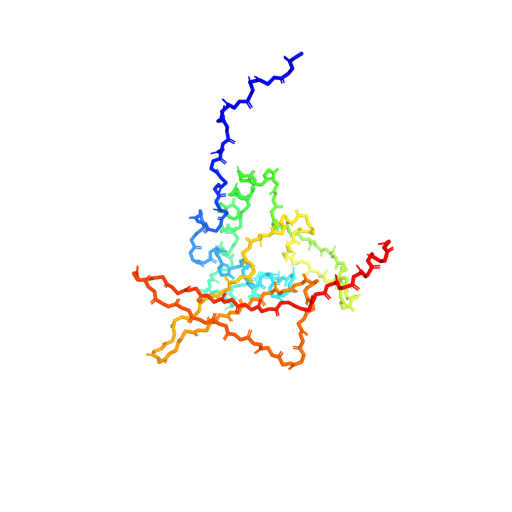2 C C . GLU A 1 84 ? -7.071 -6.837 14.499 1.00 74.56 84 GLU A C 1
ATOM 684 O O . GLU A 1 84 ? -7.274 -7.829 15.195 1.00 74.56 84 GLU A O 1
ATOM 689 N N . SER A 1 85 ? -6.449 -5.752 14.970 1.00 80.00 85 SER A N 1
ATOM 690 C CA . SER A 1 85 ? -5.902 -5.683 16.333 1.00 80.00 85 SER A CA 1
ATOM 691 C C . SER A 1 85 ? -6.940 -5.294 17.395 1.00 80.00 85 SER A C 1
ATOM 693 O O . SER A 1 85 ? -6.776 -5.614 18.571 1.00 80.00 85 SER A O 1
ATOM 695 N N . GLY A 1 86 ? -8.021 -4.613 17.004 1.00 89.44 86 GLY A N 1
ATOM 696 C CA . GLY A 1 86 ? -9.000 -4.017 17.918 1.00 89.44 86 GLY A CA 1
ATOM 697 C C . GLY A 1 86 ? -8.521 -2.717 18.573 1.00 89.44 86 GLY A C 1
ATOM 698 O O . GLY A 1 86 ? -9.248 -2.135 19.383 1.00 89.44 86 GLY A O 1
ATOM 699 N N . GLU A 1 87 ? -7.320 -2.245 18.236 1.00 91.69 87 GLU A N 1
ATOM 700 C CA . GLU A 1 87 ? -6.728 -1.057 18.838 1.00 91.69 87 GLU A CA 1
ATOM 701 C C . GLU A 1 87 ? -7.305 0.235 18.252 1.00 91.69 87 GLU A C 1
ATOM 703 O O . GLU A 1 87 ? -7.673 0.329 17.076 1.00 91.69 87 GLU A O 1
ATOM 708 N N . LYS A 1 88 ? -7.383 1.268 19.097 1.00 94.62 88 LYS A N 1
ATOM 709 C CA . LYS A 1 88 ? -7.756 2.616 18.671 1.00 94.62 88 LYS A CA 1
ATOM 710 C C . LYS A 1 88 ? -6.509 3.338 18.176 1.00 94.62 88 LYS A C 1
ATOM 712 O O . LYS A 1 88 ? -5.681 3.764 18.976 1.00 94.62 88 LYS A O 1
ATOM 717 N N . VAL A 1 89 ? -6.437 3.533 16.871 1.00 93.94 89 VAL A N 1
ATOM 718 C CA . VAL A 1 89 ? -5.338 4.217 16.193 1.00 93.94 89 VAL A CA 1
ATOM 719 C C . VAL A 1 89 ? -5.725 5.679 15.972 1.00 93.94 89 VAL A C 1
ATOM 721 O O . VAL A 1 89 ? -6.890 5.988 15.687 1.00 93.94 89 VAL A O 1
ATOM 724 N N . LEU A 1 90 ? -4.765 6.586 16.159 1.00 95.62 90 LEU A N 1
ATOM 725 C CA . LEU A 1 90 ? -4.970 8.033 16.107 1.00 95.62 90 LEU A CA 1
ATOM 726 C C . LEU A 1 90 ? -4.109 8.667 15.016 1.00 95.62 90 LEU A C 1
ATOM 728 O O . LEU A 1 90 ? -2.954 8.295 14.857 1.00 95.62 90 LEU A O 1
ATOM 732 N N . PHE A 1 91 ? -4.660 9.674 14.338 1.00 95.25 91 PHE A N 1
ATOM 733 C CA . PHE A 1 91 ? -3.953 10.525 13.372 1.00 95.25 91 PHE A CA 1
ATOM 734 C C . PHE A 1 91 ? -3.148 9.750 12.316 1.00 95.25 91 PHE A C 1
ATOM 736 O O . PHE A 1 91 ? -1.982 10.051 12.061 1.00 95.25 91 PHE A O 1
ATOM 743 N N . SER A 1 92 ? -3.784 8.777 11.665 1.00 96.44 92 SER A N 1
ATOM 744 C CA . SER A 1 92 ? -3.129 7.928 10.662 1.00 96.44 92 SER A CA 1
ATOM 745 C C . SER A 1 92 ? -3.814 8.013 9.304 1.00 96.44 92 SER A C 1
ATOM 747 O O . SER A 1 92 ? -5.005 8.315 9.186 1.00 96.44 92 SER A O 1
ATOM 749 N N . TRP A 1 93 ? -3.045 7.716 8.265 1.00 95.50 93 TRP A N 1
ATOM 750 C CA . TRP A 1 93 ? -3.531 7.479 6.915 1.00 95.50 93 TRP A CA 1
ATOM 751 C C . TRP A 1 93 ? -3.927 6.017 6.760 1.00 95.50 93 TRP A C 1
ATOM 753 O O . TRP A 1 93 ? -3.203 5.130 7.195 1.00 95.50 93 TRP A O 1
ATOM 763 N N . TRP A 1 94 ? -5.069 5.775 6.124 1.00 92.38 94 TRP A N 1
ATOM 764 C CA . TRP A 1 94 ? -5.666 4.455 5.945 1.00 92.38 94 TRP A CA 1
ATOM 765 C C . TRP A 1 94 ? -5.960 4.202 4.485 1.00 92.38 94 TRP A C 1
ATOM 767 O O . TRP A 1 94 ? -6.460 5.098 3.800 1.00 92.38 94 TRP A O 1
ATOM 777 N N . ILE A 1 95 ? -5.772 2.962 4.043 1.00 84.00 95 ILE A N 1
ATOM 778 C CA . ILE A 1 95 ? -6.424 2.506 2.817 1.00 84.00 95 ILE A CA 1
ATOM 779 C C . ILE A 1 95 ? -7.930 2.427 3.072 1.00 84.00 95 ILE A C 1
ATOM 781 O O . ILE A 1 95 ? -8.379 1.963 4.125 1.00 84.00 95 ILE A O 1
ATOM 785 N N . THR A 1 96 ? -8.727 2.920 2.128 1.00 78.44 96 THR A N 1
ATOM 786 C CA . THR A 1 96 ? -10.180 2.796 2.219 1.00 78.44 96 THR A CA 1
ATOM 787 C C . THR A 1 96 ? -10.578 1.335 1.995 1.00 78.44 96 THR A C 1
ATOM 789 O O . THR A 1 96 ? -10.115 0.696 1.052 1.00 78.44 96 THR A O 1
ATOM 792 N N . ASP A 1 97 ? -11.474 0.806 2.841 1.00 59.50 97 ASP A N 1
ATOM 793 C CA . ASP A 1 97 ? -12.025 -0.573 2.792 1.00 59.50 97 ASP A CA 1
ATOM 794 C C . ASP A 1 97 ? -12.649 -0.949 1.425 1.00 59.50 97 ASP A C 1
ATOM 796 O O . ASP A 1 97 ? -13.020 -2.086 1.156 1.00 59.50 97 ASP A O 1
ATOM 800 N N . ASP A 1 98 ? -12.783 0.060 0.581 1.00 51.06 98 ASP A N 1
ATOM 801 C CA . ASP A 1 98 ? -13.544 0.154 -0.639 1.00 51.06 98 ASP A CA 1
ATOM 802 C C . ASP A 1 98 ? -12.643 0.114 -1.883 1.00 51.06 98 ASP A C 1
ATOM 8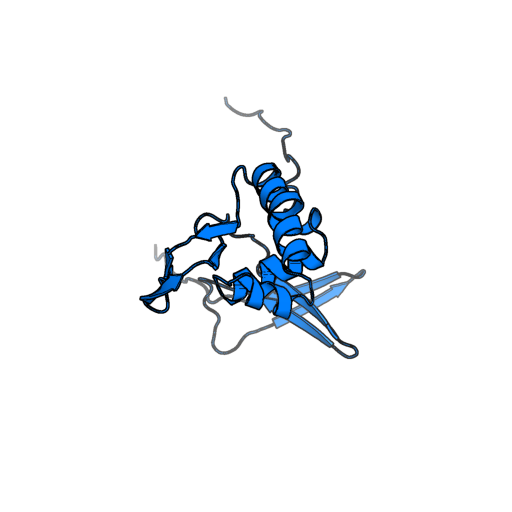04 O O . ASP A 1 98 ? -13.123 0.335 -3.003 1.00 51.06 98 ASP A O 1
ATOM 808 N N . MET A 1 99 ? -11.342 -0.131 -1.683 1.00 45.81 99 MET A N 1
ATOM 809 C CA . MET A 1 99 ? -10.403 -0.428 -2.751 1.00 45.81 99 MET A CA 1
ATOM 810 C C . MET A 1 99 ? -10.967 -1.571 -3.596 1.00 45.81 99 MET A C 1
ATOM 812 O O . MET A 1 99 ? -11.137 -2.677 -3.076 1.00 45.81 99 MET A O 1
ATOM 816 N N . PRO A 1 100 ? -11.273 -1.356 -4.892 1.00 40.31 100 PRO A N 1
ATOM 817 C CA . PRO A 1 100 ? -11.514 -2.486 -5.766 1.00 40.31 100 PRO A CA 1
ATOM 818 C C . PRO A 1 100 ? -10.258 -3.341 -5.679 1.00 40.31 100 PRO A C 1
ATOM 820 O O . PRO A 1 100 ? -9.165 -2.815 -5.895 1.00 40.31 100 PRO A O 1
ATOM 823 N N . VAL A 1 101 ? -10.425 -4.614 -5.302 1.00 40.84 101 VAL A N 1
ATOM 824 C CA . VAL A 1 101 ? -9.368 -5.628 -5.317 1.00 40.84 101 VAL A CA 1
ATOM 825 C C . VAL A 1 101 ? -8.546 -5.368 -6.566 1.00 40.84 101 VAL A C 1
ATOM 827 O O . VAL A 1 101 ? -9.047 -5.542 -7.682 1.00 40.84 101 VAL A O 1
ATOM 830 N N . ILE A 1 102 ? -7.330 -4.848 -6.391 1.00 41.72 102 ILE A N 1
ATOM 831 C CA . ILE A 1 102 ? -6.417 -4.714 -7.508 1.00 41.72 102 ILE A CA 1
ATOM 832 C C . ILE A 1 102 ? -6.142 -6.165 -7.860 1.00 41.72 102 ILE A C 1
ATOM 834 O O . ILE A 1 102 ? -5.425 -6.859 -7.152 1.00 41.72 102 ILE A O 1
ATOM 838 N N . THR A 1 103 ? -6.796 -6.675 -8.897 1.00 41.09 103 THR A N 1
ATOM 839 C CA . THR A 1 103 ? -6.538 -8.006 -9.431 1.00 41.09 103 THR A CA 1
ATOM 840 C C . THR A 1 103 ? -5.159 -7.975 -10.091 1.00 41.09 103 THR A C 1
ATOM 842 O O . THR A 1 103 ? -5.087 -7.920 -11.308 1.00 41.09 103 THR A O 1
ATOM 845 N N . ASN A 1 104 ? -4.107 -7.895 -9.271 1.00 47.09 104 ASN A N 1
ATOM 846 C CA . ASN A 1 104 ? -2.671 -8.009 -9.536 1.00 47.09 104 ASN A CA 1
ATOM 847 C C . ASN A 1 104 ? -1.977 -8.372 -8.204 1.00 47.09 104 ASN A C 1
ATOM 849 O O . ASN A 1 104 ? -1.012 -7.738 -7.789 1.00 47.09 104 ASN A O 1
ATOM 853 N N . ASN A 1 105 ? -2.470 -9.400 -7.511 1.00 57.22 105 ASN A N 1
ATOM 854 C CA . ASN A 1 105 ? -1.819 -9.948 -6.321 1.00 57.22 105 ASN A CA 1
ATOM 855 C C . ASN A 1 105 ? -0.599 -10.792 -6.715 1.00 57.22 105 ASN A C 1
ATOM 857 O O . ASN A 1 105 ? -0.538 -11.968 -6.375 1.00 57.22 105 ASN A O 1
ATOM 861 N N . VAL A 1 106 ? 0.305 -10.248 -7.524 1.00 61.38 106 VAL A N 1
ATOM 862 C CA . VAL A 1 106 ? 1.536 -10.913 -7.947 1.00 61.38 106 VAL A CA 1
ATOM 863 C C . VAL A 1 106 ? 2.621 -9.849 -8.069 1.00 61.38 106 VAL A C 1
ATOM 865 O O . VAL A 1 106 ? 2.585 -9.015 -8.970 1.00 61.38 106 VAL A O 1
ATOM 868 N N . GLU A 1 107 ? 3.584 -9.891 -7.163 1.00 58.50 107 GLU A N 1
ATOM 869 C CA . GLU A 1 107 ? 4.816 -9.116 -7.210 1.00 58.50 107 GLU A CA 1
ATOM 870 C C . GLU A 1 107 ? 5.936 -9.960 -7.805 1.00 58.50 107 GLU A C 1
ATOM 872 O O . GLU A 1 107 ? 6.014 -11.162 -7.549 1.00 58.50 107 GLU A O 1
ATOM 877 N N . LEU A 1 108 ? 6.812 -9.329 -8.585 1.00 61.56 108 LEU A N 1
ATOM 878 C CA . LEU A 1 108 ? 7.977 -9.968 -9.183 1.00 61.56 108 LEU A CA 1
ATOM 879 C C . LEU A 1 108 ? 9.235 -9.202 -8.772 1.00 61.56 108 LEU A C 1
ATOM 881 O O . LEU A 1 108 ? 9.351 -8.008 -9.038 1.00 61.56 108 LEU A O 1
ATOM 885 N N . PHE A 1 109 ? 10.175 -9.900 -8.144 1.00 56.53 109 PHE A N 1
ATOM 886 C CA . PHE A 1 109 ? 11.480 -9.380 -7.756 1.00 56.53 109 PHE A CA 1
ATOM 887 C C . PHE A 1 109 ? 12.547 -10.015 -8.636 1.00 56.53 109 PHE A C 1
ATOM 889 O O . PHE A 1 109 ? 12.617 -11.238 -8.741 1.00 56.53 109 PHE A O 1
ATOM 896 N N . ASP A 1 110 ? 13.376 -9.181 -9.252 1.00 62.91 110 ASP A N 1
ATOM 897 C CA . ASP A 1 110 ? 14.547 -9.606 -10.014 1.00 62.91 110 ASP A CA 1
ATOM 898 C C . ASP A 1 110 ? 15.792 -9.443 -9.131 1.00 62.91 110 ASP A C 1
ATOM 900 O O . ASP A 1 110 ? 16.268 -8.330 -8.887 1.00 62.91 110 ASP A O 1
ATOM 904 N N . GLU A 1 111 ? 16.271 -10.553 -8.571 1.00 69.50 111 GLU A N 1
ATOM 905 C CA . GLU A 1 111 ? 17.522 -10.625 -7.820 1.00 69.50 111 GLU A CA 1
ATOM 906 C C . GLU A 1 111 ? 18.640 -11.172 -8.723 1.00 69.50 111 GLU A C 1
ATOM 908 O O . GLU A 1 111 ? 18.390 -11.881 -9.693 1.00 69.50 111 GLU A O 1
ATOM 913 N N . ARG A 1 112 ? 19.909 -10.884 -8.392 1.00 77.31 112 ARG A N 1
ATOM 914 C CA . ARG A 1 112 ? 21.067 -11.184 -9.266 1.00 77.31 112 ARG A CA 1
ATOM 915 C C . ARG A 1 112 ? 21.127 -12.619 -9.804 1.00 77.31 112 ARG A C 1
ATOM 917 O O . ARG A 1 112 ? 21.682 -12.819 -10.881 1.00 77.31 112 ARG A O 1
ATOM 924 N N . ASP A 1 113 ? 20.641 -13.600 -9.052 1.00 85.56 113 ASP A N 1
ATOM 925 C CA . ASP A 1 113 ? 20.683 -15.024 -9.386 1.00 85.56 113 ASP A CA 1
ATOM 926 C C . ASP A 1 113 ? 19.302 -15.702 -9.422 1.00 85.56 113 ASP A C 1
ATOM 928 O O . ASP A 1 113 ? 19.228 -16.905 -9.681 1.00 85.56 113 ASP A O 1
ATOM 932 N N . ARG A 1 114 ? 18.202 -14.969 -9.184 1.00 68.75 114 ARG A N 1
ATOM 933 C CA . ARG A 1 114 ? 16.851 -15.550 -9.117 1.00 68.75 114 ARG A CA 1
ATOM 934 C C . ARG A 1 114 ? 15.740 -14.522 -9.313 1.00 68.75 114 ARG A C 1
ATOM 936 O O . ARG A 1 114 ? 15.869 -13.366 -8.937 1.00 68.75 114 ARG A O 1
ATOM 943 N N . ILE A 1 115 ? 14.598 -14.997 -9.802 1.00 72.19 115 ILE A N 1
ATOM 944 C CA . ILE A 1 115 ? 13.352 -14.228 -9.855 1.00 72.19 115 ILE A CA 1
ATOM 945 C C . ILE A 1 115 ? 12.423 -14.743 -8.753 1.00 72.19 115 ILE A C 1
ATOM 947 O O . ILE A 1 115 ? 12.161 -15.945 -8.684 1.00 72.19 115 ILE A O 1
ATOM 951 N N . VAL A 1 116 ? 11.919 -13.851 -7.899 1.00 61.78 116 VAL A N 1
ATOM 952 C CA . VAL A 1 116 ? 10.961 -14.183 -6.833 1.00 61.78 116 VAL A CA 1
ATOM 953 C C . VAL A 1 116 ? 9.582 -13.683 -7.232 1.00 61.78 116 VAL A C 1
ATOM 955 O O . VAL A 1 116 ? 9.425 -12.520 -7.581 1.00 61.78 116 VAL A O 1
ATOM 958 N N . ILE A 1 117 ? 8.578 -14.556 -7.168 1.00 74.81 117 ILE A N 1
ATOM 959 C CA . ILE A 1 117 ? 7.184 -14.205 -7.443 1.00 74.81 117 ILE A CA 1
ATOM 960 C C . ILE A 1 117 ? 6.400 -14.360 -6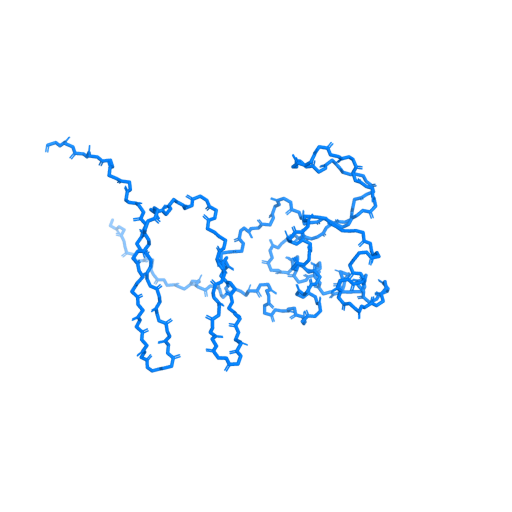.141 1.00 74.81 117 ILE A C 1
ATOM 962 O O . ILE A 1 117 ? 6.313 -15.467 -5.611 1.00 74.81 117 ILE A O 1
ATOM 966 N N . ILE A 1 118 ? 5.847 -13.267 -5.620 1.00 61.91 118 ILE A N 1
ATOM 967 C CA . ILE A 1 118 ? 5.061 -13.266 -4.380 1.00 61.91 118 ILE A CA 1
ATOM 968 C C . ILE A 1 118 ? 3.621 -12.953 -4.735 1.00 61.91 118 ILE A C 1
ATOM 970 O O . ILE A 1 118 ? 3.335 -11.890 -5.272 1.00 61.91 118 ILE A O 1
ATOM 974 N N . ALA A 1 119 ? 2.713 -13.880 -4.442 1.00 73.19 119 ALA A N 1
ATOM 975 C CA . ALA A 1 119 ? 1.309 -13.715 -4.766 1.00 73.19 119 ALA A CA 1
ATOM 976 C C . ALA A 1 119 ? 0.421 -13.774 -3.523 1.00 73.19 119 ALA A C 1
ATOM 978 O O . ALA A 1 119 ? 0.501 -14.728 -2.750 1.00 73.19 119 ALA A O 1
ATOM 979 N N . ASP A 1 120 ? -0.452 -12.777 -3.361 1.00 65.19 120 ASP A N 1
ATOM 980 C CA . ASP A 1 120 ? -1.496 -12.794 -2.333 1.00 65.19 120 ASP A CA 1
ATOM 981 C C . ASP A 1 120 ? -2.729 -13.546 -2.863 1.00 65.19 120 ASP A C 1
ATOM 983 O O . ASP A 1 120 ? -3.507 -13.061 -3.686 1.00 65.19 120 ASP A O 1
ATOM 987 N N . LEU A 1 121 ? -2.902 -14.785 -2.419 1.00 69.38 121 LEU A N 1
ATOM 988 C CA . LEU A 1 121 ? -3.930 -15.685 -2.931 1.00 69.38 121 LEU A CA 1
ATOM 989 C C . LEU A 1 121 ? -5.137 -15.776 -1.985 1.00 69.38 121 LEU A C 1
ATOM 991 O O . LEU A 1 121 ? -5.597 -16.877 -1.674 1.00 69.38 121 LEU A O 1
ATOM 995 N N . GLN A 1 122 ? -5.662 -14.634 -1.521 1.00 58.56 122 GLN A N 1
ATOM 996 C CA . GLN A 1 122 ? -6.831 -14.609 -0.630 1.00 58.56 122 GLN A CA 1
ATOM 997 C C . GLN A 1 122 ? -7.995 -15.437 -1.195 1.00 58.56 122 GLN A C 1
ATOM 999 O O . GLN A 1 122 ? -8.456 -15.228 -2.318 1.00 58.56 122 GLN A O 1
ATOM 1004 N N . GLY A 1 123 ? -8.469 -16.402 -0.404 1.00 61.62 123 GLY A N 1
ATOM 1005 C CA . GLY A 1 123 ? -9.565 -17.300 -0.779 1.00 61.62 123 GLY A CA 1
ATOM 1006 C C . GLY A 1 123 ? -9.174 -18.487 -1.670 1.00 61.62 123 GLY A C 1
ATOM 1007 O O . GLY A 1 123 ? -10.035 -19.310 -1.971 1.00 61.62 123 GLY A O 1
ATOM 1008 N N . VAL A 1 124 ? -7.905 -18.633 -2.066 1.00 69.12 124 VAL A N 1
ATOM 1009 C CA . VAL A 1 124 ? -7.417 -19.811 -2.801 1.00 69.12 124 VAL A CA 1
ATOM 1010 C C . VAL A 1 124 ? -6.870 -20.840 -1.817 1.00 69.12 124 VAL A C 1
ATOM 1012 O O . VAL A 1 124 ? -5.981 -20.546 -1.023 1.00 69.12 124 VAL A O 1
ATOM 1015 N N . ARG A 1 125 ? -7.368 -22.075 -1.902 1.00 70.19 125 ARG A N 1
ATOM 1016 C CA . ARG A 1 125 ? -6.778 -23.220 -1.202 1.00 70.19 125 ARG A CA 1
ATOM 1017 C C . ARG A 1 125 ? -5.778 -23.914 -2.112 1.00 70.19 125 ARG A C 1
ATOM 1019 O O . ARG A 1 125 ? -6.099 -24.275 -3.247 1.00 70.19 125 ARG A O 1
ATOM 1026 N N . LEU A 1 126 ? -4.558 -24.059 -1.612 1.00 74.19 126 LEU A N 1
ATOM 1027 C CA . LEU A 1 126 ? -3.508 -24.814 -2.274 1.00 74.19 126 LEU A CA 1
ATOM 1028 C C . LEU A 1 126 ? -3.269 -26.116 -1.506 1.00 74.19 126 LEU A C 1
ATOM 1030 O O . LEU A 1 126 ? -3.315 -26.106 -0.274 1.00 74.19 126 LEU A O 1
ATOM 1034 N N . PRO A 1 127 ? -2.997 -27.219 -2.216 1.00 76.75 127 PRO A N 1
ATOM 1035 C CA . PRO A 1 127 ? -2.600 -28.463 -1.574 1.00 76.75 127 PRO A CA 1
ATOM 1036 C C . PRO A 1 127 ? -1.268 -28.290 -0.826 1.00 76.75 127 PRO A C 1
ATOM 1038 O O . PRO A 1 127 ? -0.429 -27.472 -1.202 1.00 76.75 127 PRO A O 1
ATOM 1041 N N . ASN A 1 128 ? -1.031 -29.124 0.194 1.00 74.12 128 ASN A N 1
ATOM 1042 C CA . ASN A 1 128 ? 0.235 -29.141 0.950 1.00 74.12 128 ASN A CA 1
ATOM 1043 C C . ASN A 1 128 ? 1.469 -29.392 0.064 1.00 74.12 128 ASN A C 1
ATOM 1045 O O . ASN A 1 128 ? 2.581 -29.009 0.422 1.00 74.12 128 ASN A O 1
ATOM 1049 N N . HIS A 1 129 ? 1.278 -30.066 -1.073 1.00 76.81 129 HIS A N 1
ATOM 1050 C CA . HIS A 1 129 ? 2.291 -30.229 -2.106 1.00 76.81 129 HIS A CA 1
ATOM 1051 C C . HIS A 1 129 ? 1.829 -29.531 -3.380 1.00 76.81 129 HIS A C 1
ATOM 1053 O O . HIS A 1 129 ? 0.774 -29.863 -3.914 1.00 76.81 129 HIS A O 1
ATOM 1059 N N . ILE A 1 130 ? 2.623 -28.575 -3.853 1.00 80.94 130 ILE A N 1
ATOM 1060 C CA . ILE A 1 130 ? 2.283 -27.740 -4.999 1.00 80.94 130 ILE A CA 1
ATOM 1061 C C . ILE A 1 130 ? 3.041 -28.245 -6.225 1.00 80.94 130 ILE A C 1
ATOM 1063 O O . ILE A 1 130 ? 4.265 -28.136 -6.291 1.00 80.94 130 ILE A O 1
ATOM 1067 N N . ASP A 1 131 ? 2.301 -28.729 -7.219 1.00 79.44 131 ASP A N 1
ATOM 1068 C CA . ASP A 1 131 ? 2.851 -28.979 -8.548 1.00 79.44 131 ASP A CA 1
ATOM 1069 C C . ASP A 1 131 ? 2.976 -27.655 -9.308 1.00 79.44 131 ASP A C 1
ATOM 1071 O O . ASP A 1 131 ? 1.979 -26.955 -9.532 1.00 79.44 131 ASP A O 1
ATOM 1075 N N . VAL A 1 132 ? 4.195 -27.339 -9.745 1.00 82.25 132 VAL A N 1
ATOM 1076 C CA . VAL A 1 132 ? 4.492 -26.155 -10.556 1.00 82.25 132 VAL A CA 1
ATOM 1077 C C . VAL A 1 132 ? 4.911 -26.591 -11.953 1.00 82.25 132 VAL A C 1
ATOM 1079 O O . VAL A 1 132 ? 5.866 -27.349 -12.119 1.00 82.25 132 VAL A O 1
ATOM 1082 N N . PHE A 1 133 ? 4.224 -26.070 -12.966 1.00 82.06 133 PHE A N 1
ATOM 1083 C CA . PHE A 1 133 ? 4.634 -26.198 -14.361 1.00 82.06 133 PHE A CA 1
ATOM 1084 C C . PHE A 1 133 ? 5.121 -24.841 -14.846 1.00 82.06 133 PHE A C 1
ATOM 1086 O O . PHE A 1 133 ? 4.368 -23.872 -14.813 1.00 82.06 133 PHE A O 1
ATOM 1093 N N . ALA A 1 134 ? 6.372 -24.774 -15.290 1.00 84.19 134 ALA A N 1
ATOM 1094 C CA . ALA A 1 134 ? 6.955 -23.559 -15.834 1.00 84.19 134 ALA A CA 1
ATOM 1095 C C . ALA A 1 134 ? 7.359 -23.773 -17.294 1.00 84.19 134 ALA A C 1
ATOM 1097 O O . ALA A 1 134 ? 7.960 -24.793 -17.634 1.00 84.19 134 ALA A O 1
ATOM 1098 N N . ASN A 1 135 ? 7.044 -22.806 -18.150 1.00 73.81 135 ASN A N 1
ATOM 1099 C CA . ASN A 1 135 ? 7.427 -22.810 -19.555 1.00 73.81 135 ASN A CA 1
ATOM 1100 C C . ASN A 1 135 ? 7.979 -21.439 -19.950 1.00 73.81 135 ASN A C 1
ATOM 1102 O O . ASN A 1 135 ? 7.366 -20.416 -19.657 1.00 73.81 135 ASN A O 1
ATOM 1106 N N . TYR A 1 136 ? 9.122 -21.416 -20.636 1.00 70.25 136 TYR A N 1
ATOM 1107 C CA . TYR A 1 136 ? 9.739 -20.183 -21.117 1.00 70.25 136 TYR A CA 1
ATOM 1108 C C . TYR A 1 136 ? 9.859 -20.201 -22.637 1.00 70.25 136 TYR A C 1
ATOM 1110 O O . TYR A 1 136 ? 10.557 -21.040 -23.211 1.00 70.25 136 TYR A O 1
ATOM 1118 N N . LYS A 1 137 ? 9.184 -19.261 -23.303 1.00 57.22 137 LYS A N 1
ATOM 1119 C CA . LYS A 1 137 ? 9.221 -19.134 -24.762 1.00 57.22 137 LYS A CA 1
ATOM 1120 C C . LYS A 1 137 ? 9.109 -17.670 -25.168 1.00 57.22 137 LYS A C 1
ATOM 1122 O O . LYS A 1 137 ? 8.235 -16.957 -24.692 1.00 57.22 137 LYS A O 1
ATOM 1127 N N . ASN A 1 138 ? 9.973 -17.232 -26.085 1.00 58.28 138 ASN A N 1
ATOM 1128 C CA . ASN A 1 138 ? 9.953 -15.883 -26.669 1.00 58.28 138 ASN A CA 1
ATOM 1129 C C . ASN A 1 138 ? 9.975 -14.740 -25.635 1.00 58.28 138 ASN A C 1
ATOM 1131 O O . ASN A 1 138 ? 9.273 -13.747 -25.802 1.00 58.28 138 ASN A O 1
ATOM 1135 N N . GLY A 1 139 ? 10.755 -14.876 -24.559 1.00 49.44 139 GLY A N 1
ATOM 1136 C CA . GLY A 1 139 ? 10.836 -13.836 -23.528 1.00 49.44 139 GLY A CA 1
ATOM 1137 C C . GLY A 1 139 ? 9.714 -13.871 -22.489 1.00 49.44 139 GL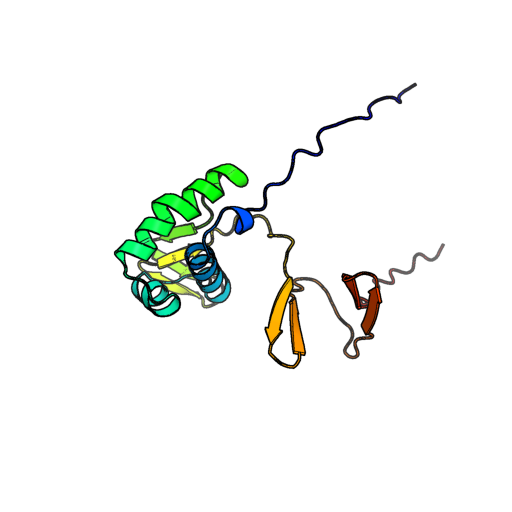Y A C 1
ATOM 1138 O O . GLY A 1 139 ? 9.720 -13.043 -21.587 1.00 49.44 139 GLY A O 1
ATOM 1139 N N . VAL A 1 140 ? 8.779 -14.821 -22.582 1.00 50.03 140 VAL A N 1
ATOM 1140 C CA . VAL A 1 140 ? 7.645 -14.957 -21.659 1.00 50.03 140 VAL A CA 1
ATOM 1141 C C . VAL A 1 140 ? 7.827 -16.205 -20.800 1.00 50.03 140 VAL A C 1
ATOM 1143 O O . VAL A 1 140 ? 8.015 -17.298 -21.338 1.00 50.03 140 VAL A O 1
ATOM 1146 N N . LEU A 1 141 ? 7.761 -16.035 -19.475 1.00 68.56 141 LEU A N 1
ATOM 1147 C CA . LEU A 1 141 ? 7.703 -17.120 -18.495 1.00 68.56 141 LEU A CA 1
ATOM 1148 C C . LEU A 1 141 ? 6.246 -17.340 -18.072 1.00 68.56 141 LEU A C 1
ATOM 1150 O O . LEU A 1 141 ? 5.629 -16.466 -17.469 1.00 68.56 141 LEU A O 1
ATOM 1154 N N . GLU A 1 142 ? 5.709 -18.512 -18.381 1.00 63.84 142 GLU A N 1
ATOM 1155 C CA . GLU A 1 142 ? 4.409 -18.980 -17.911 1.00 63.84 142 GLU A CA 1
ATOM 1156 C C . GLU A 1 142 ? 4.620 -19.906 -16.710 1.00 63.84 142 GLU A C 1
ATOM 1158 O O . GLU A 1 142 ? 5.389 -20.863 -16.801 1.00 63.84 142 GLU A O 1
ATOM 1163 N N . VAL A 1 143 ? 3.937 -19.630 -15.596 1.00 80.12 143 VAL A N 1
ATOM 1164 C CA . VAL A 1 143 ? 3.948 -20.466 -14.387 1.00 80.12 143 VAL A CA 1
ATOM 1165 C C . VAL A 1 143 ? 2.517 -20.885 -14.072 1.00 80.12 143 VAL A C 1
ATOM 1167 O O . VAL A 1 143 ? 1.655 -20.044 -13.824 1.00 80.12 143 VAL A O 1
ATOM 1170 N N . VAL A 1 144 ? 2.261 -22.191 -14.075 1.00 78.50 144 VAL A N 1
ATOM 1171 C CA . VAL A 1 144 ? 0.950 -22.781 -13.801 1.00 78.50 144 VAL A CA 1
ATOM 1172 C C . VAL A 1 144 ? 1.011 -23.558 -12.495 1.00 78.50 144 VAL A C 1
ATOM 1174 O O . VAL A 1 144 ? 1.791 -24.500 -12.348 1.00 78.50 144 VAL A O 1
ATOM 1177 N N . ILE A 1 145 ? 0.139 -23.172 -11.567 1.00 82.12 145 ILE A N 1
ATOM 1178 C CA . ILE A 1 145 ? -0.056 -23.829 -10.276 1.00 82.12 145 ILE A CA 1
ATOM 1179 C C . ILE A 1 145 ? -1.438 -24.478 -10.282 1.00 82.12 145 ILE A C 1
ATOM 1181 O O . ILE A 1 145 ? -2.445 -23.814 -10.545 1.00 82.12 145 ILE A O 1
ATOM 1185 N N . LYS A 1 146 ? -1.506 -25.779 -9.989 1.00 79.38 146 LYS A N 1
ATOM 1186 C CA . LYS A 1 146 ? -2.792 -26.472 -9.846 1.00 79.38 146 LYS A CA 1
ATOM 1187 C C . LYS A 1 146 ? -3.435 -26.108 -8.508 1.00 79.38 146 LYS A C 1
ATOM 1189 O O . LYS A 1 146 ? -2.812 -26.232 -7.458 1.00 79.38 146 LYS A O 1
ATOM 1194 N N . LYS A 1 147 ? -4.695 -25.678 -8.556 1.00 74.88 147 LYS A N 1
ATOM 1195 C CA . LYS A 1 147 ? -5.528 -25.457 -7.365 1.00 74.88 147 LYS A CA 1
ATOM 1196 C C . LYS A 1 147 ? -6.099 -26.789 -6.875 1.00 74.88 147 LYS A C 1
ATOM 1198 O O . LYS A 1 147 ? -6.257 -27.712 -7.678 1.00 74.88 147 LYS A O 1
ATOM 1203 N N . GLU A 1 148 ? -6.454 -26.878 -5.593 1.00 68.50 148 GLU A N 1
ATOM 1204 C CA . GLU A 1 148 ? -7.371 -27.936 -5.156 1.00 68.50 148 GLU A CA 1
ATOM 1205 C C . GLU A 1 148 ? -8.693 -27.770 -5.917 1.00 68.50 148 GLU A C 1
ATOM 1207 O O . GLU A 1 148 ? -9.250 -26.675 -5.986 1.00 68.50 148 GLU A O 1
ATOM 1212 N N . GLY A 1 149 ? -9.151 -28.835 -6.574 1.00 56.72 149 GLY A N 1
ATOM 1213 C CA . GLY A 1 149 ? -10.428 -28.812 -7.275 1.00 56.72 149 GLY A CA 1
ATOM 1214 C C . GLY A 1 149 ? -11.578 -28.897 -6.278 1.00 56.72 149 GLY A C 1
ATOM 1215 O O . GLY A 1 149 ? -11.592 -29.812 -5.454 1.00 56.72 149 GLY A O 1
ATOM 1216 N N . ASP A 1 150 ? -12.573 -28.019 -6.405 1.00 45.47 150 ASP A N 1
ATOM 1217 C CA . ASP A 1 150 ? -13.907 -28.282 -5.866 1.00 45.47 150 ASP A C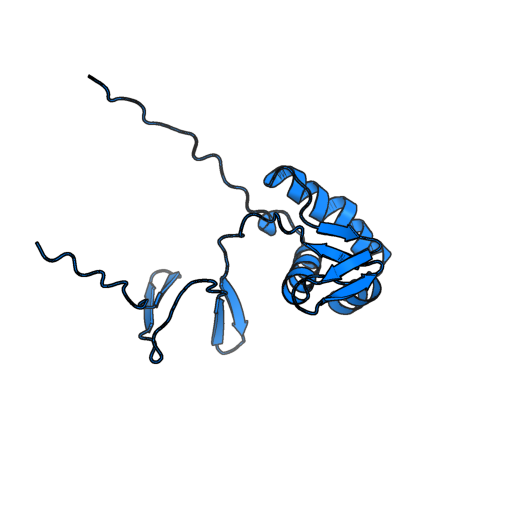A 1
ATOM 1218 C C . ASP A 1 150 ? -14.511 -29.449 -6.659 1.00 45.47 150 ASP A C 1
ATOM 1220 O O . ASP A 1 150 ? -15.185 -29.272 -7.674 1.00 45.47 150 ASP A O 1
ATOM 1224 N N . TYR A 1 151 ? -14.239 -30.678 -6.225 1.00 42.38 151 TYR A N 1
ATOM 1225 C CA . TYR A 1 151 ? -15.017 -31.834 -6.652 1.00 42.38 151 TYR A CA 1
ATOM 1226 C C . TYR A 1 151 ? -16.347 -31.837 -5.891 1.00 42.38 151 TYR A C 1
ATOM 1228 O O . TYR A 1 151 ? -16.563 -32.650 -4.994 1.00 42.38 151 TYR A O 1
ATOM 1236 N N . GLU A 1 152 ? -17.276 -30.960 -6.275 1.00 39.19 152 GLU A N 1
ATOM 1237 C CA . GLU A 1 152 ? -18.689 -31.269 -6.073 1.00 39.19 152 GLU A CA 1
ATOM 1238 C C . GLU A 1 152 ? -19.092 -32.320 -7.107 1.00 39.19 152 GLU A C 1
ATOM 1240 O O . GLU A 1 152 ? -19.298 -32.057 -8.293 1.00 39.19 152 GLU A O 1
ATOM 1245 N N . GLY A 1 153 ? -19.167 -33.564 -6.640 1.00 44.94 153 GLY A N 1
ATOM 1246 C CA . GLY A 1 153 ? -19.741 -34.657 -7.399 1.00 44.94 153 GLY A CA 1
ATOM 1247 C C . GLY A 1 153 ? -21.196 -34.363 -7.758 1.00 44.94 153 GLY A C 1
ATOM 1248 O O . GLY A 1 153 ? -22.091 -34.546 -6.937 1.00 44.94 153 GLY A O 1
ATOM 1249 N N . GLN A 1 154 ? -21.460 -34.027 -9.017 1.00 34.72 154 GLN A N 1
ATOM 1250 C CA . GLN A 1 154 ? -22.774 -34.262 -9.603 1.00 34.72 154 GLN A CA 1
ATOM 1251 C C . GLN A 1 154 ? -22.840 -35.706 -10.099 1.00 34.72 154 GLN A C 1
ATOM 1253 O O . GLN A 1 154 ? -22.572 -36.018 -11.255 1.00 34.72 154 GLN A O 1
ATOM 1258 N N . LYS A 1 155 ? -23.236 -36.599 -9.184 1.00 39.84 155 LYS A N 1
ATOM 1259 C CA . LYS A 1 155 ? -23.982 -37.801 -9.560 1.00 39.84 155 LYS A CA 1
ATOM 1260 C C . LYS A 1 155 ? -25.285 -37.354 -10.224 1.00 39.84 155 LYS A C 1
ATOM 1262 O O . LYS A 1 155 ? -26.129 -36.763 -9.548 1.00 39.84 155 LYS A O 1
ATOM 1267 N N . ARG A 1 156 ? -25.471 -37.704 -11.492 1.00 37.72 156 ARG A N 1
ATOM 1268 C CA . ARG A 1 156 ? -26.766 -38.110 -12.041 1.00 37.72 156 ARG A CA 1
ATOM 1269 C C . ARG A 1 156 ? -26.556 -39.276 -12.986 1.00 37.72 156 ARG A C 1
ATOM 1271 O O . ARG A 1 156 ? -25.608 -39.193 -13.792 1.00 37.72 156 ARG A O 1
#

Sequence (156 aa):
MDMERQSLSSSGKRNLIEGLDDKSKAILWYLYQKRHADIEELSEAVCASHYEVLSRFKEVIIPESERIIGKPIVKFEESKIDRESGEKVLFSWWITDDMPVITNNVELFDERDRIVIIADLQGVRLPNHIDVFANYKNGVLEVVIKKEGDYEGQKR